Protein AF-A0A9D8Z7J9-F1 (afdb_monomer_lite)

Sequence (73 aa):
MDLVTSERYGSDNANSELIAALVESGVSIELCGQTAAFRDISEADLLPGVTMSLSAMTSHALLQQSGYTLNPF

Structure (mmCIF, N/CA/C/O backbone):
data_AF-A0A9D8Z7J9-F1
#
_entry.id   AF-A0A9D8Z7J9-F1
#
loop_
_atom_site.group_PDB
_atom_site.id
_atom_site.type_symbol
_atom_site.label_atom_id
_atom_site.label_alt_id
_atom_site.label_comp_id
_atom_site.label_asym_id
_atom_site.label_entity_id
_atom_site.label_seq_id
_atom_site.pdbx_PDB_ins_code
_atom_site.Cartn_x
_atom_site.Cartn_y
_atom_site.Cartn_z
_atom_site.occupancy
_atom_site.B_iso_or_equiv
_atom_site.auth_seq_id
_atom_site.auth_comp_id
_atom_site.auth_asym_id
_atom_site.auth_atom_id
_atom_site.pdbx_PDB_model_num
ATOM 1 N N . MET A 1 1 ? 7.120 -4.202 1.144 1.00 70.31 1 MET A N 1
ATOM 2 C CA . MET A 1 1 ? 6.396 -4.969 0.115 1.00 70.31 1 MET A CA 1
ATOM 3 C C . MET A 1 1 ? 6.580 -4.260 -1.206 1.00 70.31 1 MET A C 1
ATOM 5 O O . MET A 1 1 ? 6.441 -3.041 -1.231 1.00 70.31 1 MET A O 1
ATOM 9 N N . ASP A 1 2 ? 6.963 -4.993 -2.244 1.00 89.31 2 ASP A N 1
ATOM 10 C CA . ASP A 1 2 ? 7.044 -4.456 -3.601 1.00 89.31 2 ASP A CA 1
ATOM 11 C C . ASP A 1 2 ? 5.677 -4.606 -4.281 1.00 89.31 2 ASP A C 1
ATOM 13 O O . ASP A 1 2 ? 5.122 -5.703 -4.307 1.00 89.31 2 ASP A O 1
ATOM 17 N N . LEU A 1 3 ? 5.125 -3.495 -4.764 1.00 92.69 3 LEU A N 1
ATOM 18 C CA . LEU A 1 3 ? 3.769 -3.380 -5.311 1.00 92.69 3 LEU A CA 1
ATOM 19 C C . LEU A 1 3 ? 3.749 -3.154 -6.824 1.00 92.69 3 LEU A C 1
ATOM 21 O O . LEU A 1 3 ? 2.667 -3.024 -7.396 1.00 92.69 3 LEU A O 1
ATOM 25 N N . VAL A 1 4 ? 4.920 -3.064 -7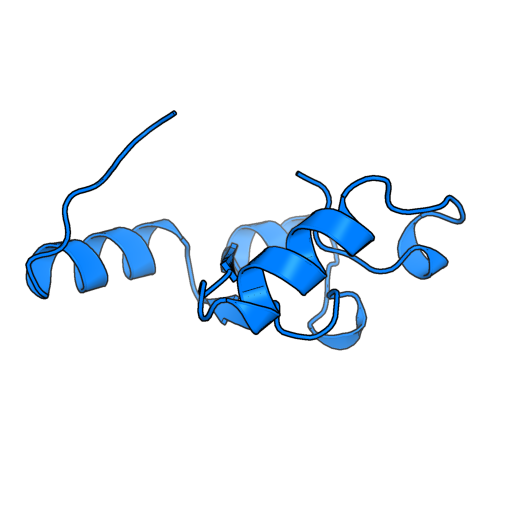.456 1.00 93.62 4 VAL A N 1
ATOM 26 C CA . VAL A 1 4 ? 5.029 -2.743 -8.880 1.00 93.62 4 VAL A CA 1
ATOM 27 C C . VAL A 1 4 ? 5.361 -3.974 -9.719 1.00 93.62 4 VAL A C 1
ATOM 29 O O . VAL A 1 4 ? 5.746 -5.025 -9.202 1.00 93.62 4 VAL A O 1
ATOM 32 N N . THR A 1 5 ? 5.172 -3.865 -11.028 1.00 93.00 5 THR A N 1
ATOM 33 C CA . THR A 1 5 ? 5.489 -4.920 -11.989 1.00 93.00 5 THR A CA 1
ATOM 34 C C . THR A 1 5 ? 6.999 -5.167 -12.074 1.00 93.00 5 THR A C 1
ATOM 36 O O . THR A 1 5 ? 7.821 -4.271 -11.859 1.00 93.00 5 THR A O 1
ATOM 39 N N . SER A 1 6 ? 7.386 -6.390 -12.447 1.00 88.69 6 SER A N 1
ATOM 40 C CA . SER A 1 6 ? 8.796 -6.765 -12.646 1.00 88.69 6 SER A CA 1
ATOM 41 C C . SER A 1 6 ? 9.497 -5.907 -13.714 1.00 88.69 6 SER A C 1
ATOM 43 O O . SER A 1 6 ? 10.713 -5.725 -13.672 1.00 88.69 6 SER A O 1
ATOM 45 N N . GLU A 1 7 ? 8.739 -5.333 -14.655 1.00 85.06 7 GLU A N 1
ATOM 46 C CA . GLU A 1 7 ? 9.240 -4.460 -15.727 1.00 85.06 7 GLU A CA 1
ATOM 47 C C . GLU A 1 7 ? 9.892 -3.182 -15.183 1.00 85.06 7 GLU A C 1
ATOM 49 O O . GLU A 1 7 ? 10.876 -2.698 -15.744 1.00 85.06 7 GLU A O 1
ATOM 54 N N . ARG A 1 8 ? 9.399 -2.663 -14.051 1.00 82.81 8 ARG A N 1
ATOM 55 C CA . ARG A 1 8 ? 9.894 -1.418 -13.455 1.00 82.81 8 ARG A CA 1
ATOM 56 C C . ARG A 1 8 ? 11.289 -1.553 -12.842 1.00 82.81 8 ARG A C 1
ATOM 58 O O . ARG A 1 8 ? 12.049 -0.577 -12.852 1.00 82.81 8 ARG A O 1
ATOM 65 N N . TYR A 1 9 ? 11.607 -2.726 -12.288 1.00 79.00 9 TYR A N 1
ATOM 66 C CA . TYR A 1 9 ? 12.881 -3.009 -11.614 1.00 79.00 9 TYR A CA 1
ATOM 67 C C . TYR A 1 9 ? 13.803 -3.954 -12.396 1.00 79.00 9 TYR A C 1
ATOM 69 O O . TYR A 1 9 ? 14.966 -4.103 -12.026 1.00 79.00 9 TYR A O 1
ATOM 77 N N . GLY A 1 10 ? 13.328 -4.554 -13.494 1.00 79.31 10 GLY A N 1
ATOM 78 C CA . GLY A 1 10 ? 14.109 -5.496 -14.302 1.00 79.31 10 GLY A CA 1
ATOM 79 C C . GLY A 1 10 ? 14.412 -6.814 -13.581 1.00 79.31 10 GLY A C 1
ATOM 80 O O . GLY A 1 10 ? 15.310 -7.548 -13.990 1.00 79.31 10 GLY A O 1
ATOM 81 N N . SER A 1 11 ? 13.686 -7.098 -12.501 1.00 82.50 11 SER A N 1
ATOM 82 C CA . SER A 1 11 ? 13.788 -8.304 -11.684 1.00 82.50 11 SER A CA 1
ATOM 83 C C . SER A 1 11 ? 12.397 -8.745 -11.258 1.00 82.50 11 SER A C 1
ATOM 85 O O . SER A 1 11 ? 11.528 -7.899 -11.045 1.00 82.50 11 SER A O 1
ATOM 87 N N . ASP A 1 12 ? 12.199 -10.048 -11.084 1.00 88.25 12 ASP A N 1
ATOM 88 C CA . ASP A 1 12 ? 10.909 -10.589 -10.666 1.00 88.25 12 ASP A CA 1
ATOM 89 C C . ASP A 1 12 ? 10.455 -10.017 -9.317 1.00 88.25 12 ASP A C 1
ATOM 91 O O . ASP A 1 12 ? 11.211 -9.996 -8.340 1.00 88.25 12 ASP A O 1
ATOM 95 N N . ASN A 1 13 ? 9.194 -9.579 -9.243 1.00 91.69 13 ASN A N 1
ATOM 96 C CA . ASN A 1 13 ? 8.592 -9.188 -7.975 1.00 91.69 13 ASN A CA 1
ATOM 97 C C . ASN A 1 13 ? 8.206 -10.443 -7.175 1.00 91.69 13 ASN A C 1
ATOM 99 O O . ASN A 1 13 ? 7.183 -11.080 -7.438 1.00 91.69 13 ASN A O 1
ATOM 103 N N . ALA A 1 14 ? 8.995 -10.749 -6.143 1.00 92.94 14 ALA A N 1
ATOM 104 C CA . ALA A 1 14 ? 8.799 -11.899 -5.257 1.00 92.94 14 ALA A CA 1
ATOM 105 C C . ALA A 1 14 ? 7.461 -11.904 -4.485 1.00 92.94 14 ALA A C 1
ATOM 107 O O . ALA A 1 14 ? 7.077 -12.933 -3.940 1.00 92.94 14 ALA A O 1
ATOM 108 N N . ASN A 1 15 ? 6.752 -10.772 -4.413 1.00 93.38 15 ASN A N 1
ATOM 109 C CA . ASN A 1 15 ? 5.461 -10.663 -3.726 1.00 93.38 15 ASN A CA 1
ATOM 110 C C . ASN A 1 15 ? 4.263 -10.797 -4.677 1.00 93.38 15 ASN A C 1
ATOM 112 O O . ASN A 1 15 ? 3.133 -10.841 -4.199 1.00 93.38 15 ASN A O 1
ATOM 116 N N . SER A 1 16 ? 4.483 -10.831 -5.996 1.00 94.69 16 SER A N 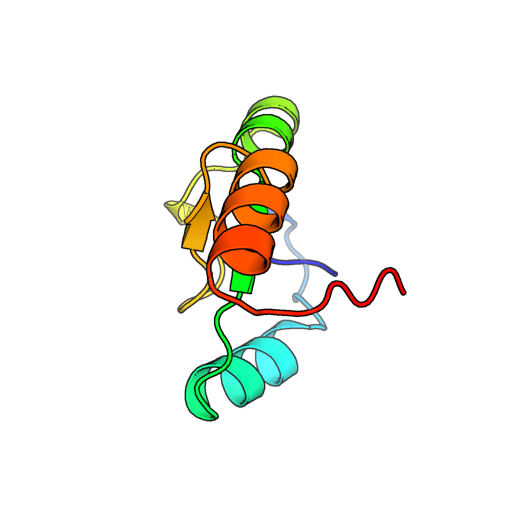1
ATOM 117 C CA . SER A 1 16 ? 3.410 -10.763 -6.999 1.00 94.69 16 SER A CA 1
ATOM 118 C C . SER A 1 16 ? 2.376 -11.885 -6.858 1.00 94.69 16 SER A C 1
ATOM 120 O O . SER A 1 16 ? 1.180 -11.601 -6.840 1.00 94.69 16 SER A O 1
ATOM 122 N N . GLU A 1 17 ? 2.819 -13.131 -6.663 1.00 95.25 17 GLU A N 1
ATOM 123 C CA . GLU A 1 17 ? 1.931 -14.284 -6.451 1.00 95.25 17 GLU A CA 1
ATOM 124 C C . GLU A 1 17 ? 1.095 -14.147 -5.169 1.00 95.25 17 GLU A C 1
ATOM 126 O O . GLU A 1 17 ? -0.110 -14.398 -5.173 1.00 95.25 17 GLU A O 1
ATOM 131 N N . LEU A 1 18 ? 1.713 -13.694 -4.072 1.00 96.50 18 LEU A N 1
ATOM 132 C CA . LEU A 1 18 ? 1.017 -13.472 -2.803 1.00 96.50 18 LEU A CA 1
ATOM 133 C C . LEU A 1 18 ? -0.016 -12.344 -2.922 1.00 96.50 18 LEU A C 1
ATOM 135 O O . LEU A 1 18 ? -1.136 -12.477 -2.436 1.00 96.50 18 LEU A O 1
ATOM 139 N N . ILE A 1 19 ? 0.354 -11.238 -3.570 1.00 96.81 19 ILE A N 1
ATOM 140 C CA . 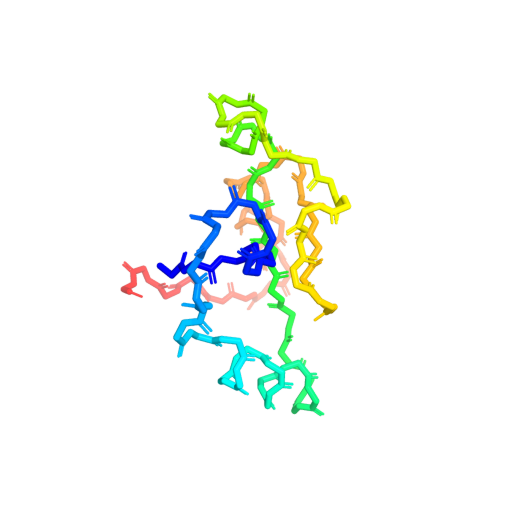ILE A 1 19 ? -0.531 -10.093 -3.804 1.00 96.81 19 ILE A CA 1
ATOM 141 C C . ILE A 1 19 ? -1.737 -10.518 -4.642 1.00 96.81 19 ILE A C 1
ATOM 143 O O . ILE A 1 19 ? -2.865 -10.209 -4.261 1.00 96.81 19 ILE A O 1
ATOM 147 N N . ALA A 1 20 ? -1.522 -11.277 -5.719 1.00 96.94 20 ALA A N 1
ATOM 148 C CA . ALA A 1 20 ? -2.604 -11.802 -6.545 1.00 96.94 20 ALA A CA 1
ATOM 149 C C . ALA A 1 20 ? -3.568 -12.676 -5.725 1.00 96.94 20 ALA A C 1
ATOM 151 O O . ALA A 1 20 ? -4.773 -12.439 -5.750 1.00 96.94 20 ALA A O 1
ATOM 152 N N . ALA A 1 21 ? -3.048 -13.608 -4.918 1.00 98.12 21 ALA A N 1
ATOM 153 C CA . ALA A 1 21 ? -3.871 -14.469 -4.067 1.00 98.12 21 ALA A CA 1
ATOM 154 C C . ALA A 1 21 ? -4.692 -13.684 -3.021 1.00 98.12 21 ALA A C 1
ATOM 156 O O . ALA A 1 21 ? -5.843 -14.027 -2.736 1.00 98.12 21 ALA A O 1
ATOM 157 N N . LEU A 1 22 ? -4.124 -12.616 -2.449 1.00 97.94 22 LEU A N 1
ATOM 158 C CA . LEU A 1 22 ? -4.827 -11.736 -1.509 1.00 97.94 22 LEU A CA 1
ATOM 159 C C . LEU A 1 22 ? -5.950 -10.957 -2.203 1.00 97.94 22 LEU A C 1
ATOM 161 O O . LEU A 1 22 ? -7.068 -10.914 -1.688 1.00 97.94 22 LEU A O 1
ATOM 165 N N . VAL A 1 23 ? -5.677 -10.390 -3.380 1.00 97.81 23 VAL A N 1
ATOM 166 C CA . VAL A 1 23 ? -6.675 -9.674 -4.187 1.00 97.81 23 VAL A CA 1
ATOM 167 C C . VAL A 1 23 ? -7.810 -10.610 -4.607 1.00 97.81 23 VAL A C 1
ATOM 169 O O . VAL A 1 23 ? -8.978 -10.259 -4.444 1.00 97.81 23 VAL A O 1
ATOM 172 N N . GLU A 1 24 ? -7.496 -11.822 -5.073 1.00 97.81 24 GLU A N 1
ATOM 173 C CA . GLU A 1 24 ? -8.494 -12.853 -5.402 1.00 97.81 24 GLU A CA 1
ATOM 174 C C . GLU A 1 24 ? -9.348 -13.247 -4.188 1.00 97.81 24 GLU A C 1
ATOM 176 O O . GLU A 1 24 ? -10.531 -13.555 -4.329 1.00 97.81 24 GLU A O 1
ATOM 181 N N . SER A 1 25 ? -8.778 -13.169 -2.983 1.00 98.31 25 SER A N 1
ATOM 182 C CA . SER A 1 25 ? -9.486 -13.402 -1.717 1.00 98.31 25 SER A CA 1
ATOM 183 C C . SER A 1 25 ? -10.290 -12.187 -1.223 1.00 98.31 25 SER A C 1
ATOM 185 O O . SER A 1 25 ? -10.886 -12.245 -0.147 1.00 98.31 25 SER A O 1
ATOM 187 N N . GLY A 1 26 ? -10.323 -11.088 -1.984 1.00 97.31 26 GLY A N 1
ATOM 188 C CA . GLY A 1 26 ? -11.084 -9.877 -1.671 1.00 97.31 26 GLY A CA 1
ATOM 189 C C . GLY A 1 26 ? -10.342 -8.845 -0.818 1.00 97.31 26 GLY A C 1
ATOM 190 O O . GLY A 1 26 ? -10.974 -7.927 -0.297 1.00 97.31 26 GLY A O 1
ATOM 191 N N . VAL A 1 27 ? -9.022 -8.969 -0.655 1.00 97.50 27 VAL A N 1
ATOM 192 C CA . VAL A 1 27 ? -8.213 -7.971 0.058 1.00 97.50 27 VAL A CA 1
ATOM 193 C C . VAL A 1 27 ? -7.954 -6.767 -0.845 1.00 97.50 27 VAL A C 1
ATOM 195 O O . VAL A 1 27 ? -7.408 -6.899 -1.938 1.00 97.50 27 VAL A O 1
ATOM 198 N N . SER A 1 28 ? -8.295 -5.574 -0.362 1.00 96.50 28 SER A N 1
ATOM 199 C CA . SER A 1 28 ? -7.928 -4.312 -1.008 1.00 96.50 28 SER A CA 1
ATOM 200 C C . SER A 1 28 ? -6.511 -3.896 -0.619 1.00 96.50 28 SER A C 1
ATOM 202 O O . SER A 1 28 ? -6.185 -3.820 0.566 1.00 96.50 28 SER A O 1
ATOM 204 N N . ILE A 1 29 ? -5.674 -3.606 -1.616 1.00 96.94 29 ILE A N 1
ATOM 205 C CA . ILE A 1 29 ? -4.299 -3.139 -1.425 1.00 96.94 29 ILE A CA 1
ATOM 206 C C . ILE A 1 29 ? -4.156 -1.772 -2.093 1.00 96.94 29 ILE A C 1
ATOM 208 O O . ILE A 1 29 ? -4.316 -1.649 -3.306 1.00 96.94 29 ILE A O 1
ATOM 212 N N . GLU A 1 30 ? -3.831 -0.755 -1.295 1.00 95.88 30 GLU A N 1
ATOM 213 C CA . GLU A 1 30 ? -3.705 0.635 -1.741 1.00 95.88 30 GLU A CA 1
ATOM 214 C C . GLU A 1 30 ? -2.285 1.166 -1.498 1.00 95.88 30 GLU A C 1
ATOM 216 O O . GLU A 1 30 ? -1.753 1.082 -0.387 1.00 95.88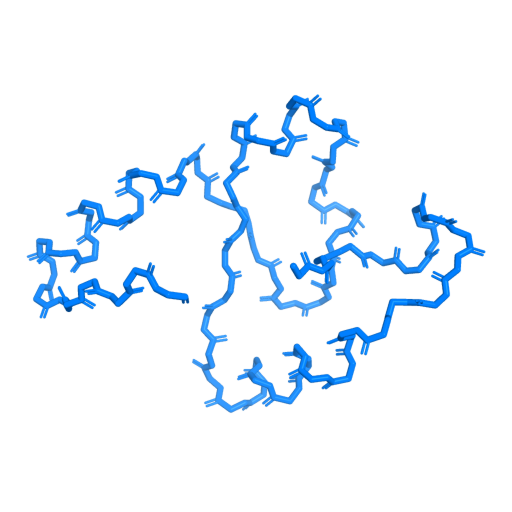 30 GLU A O 1
ATOM 221 N N . LEU A 1 31 ? -1.678 1.780 -2.514 1.00 96.56 31 LEU A N 1
ATOM 222 C CA . LEU A 1 31 ? -0.434 2.535 -2.384 1.00 96.56 31 LEU A CA 1
ATOM 223 C C . LEU A 1 31 ? -0.722 4.009 -2.057 1.00 96.56 31 LEU A C 1
ATOM 225 O O . LEU A 1 31 ? -1.629 4.629 -2.609 1.00 96.56 31 LEU A O 1
ATOM 229 N N . CYS A 1 32 ? 0.092 4.600 -1.181 1.00 97.31 32 CYS A N 1
ATOM 230 C CA . CYS A 1 32 ? 0.083 6.038 -0.914 1.00 97.31 32 CYS A CA 1
ATOM 231 C C . CYS A 1 32 ? 0.551 6.825 -2.148 1.00 97.31 32 CYS A C 1
ATOM 233 O O . CYS A 1 32 ? 1.733 6.770 -2.495 1.00 97.31 32 CYS A O 1
ATOM 235 N N . GLY A 1 33 ? -0.330 7.616 -2.759 1.00 96.75 33 GLY A N 1
ATOM 236 C CA . GLY A 1 33 ? -0.024 8.379 -3.970 1.00 96.75 33 GLY A CA 1
ATOM 237 C C . GLY A 1 33 ? 1.055 9.442 -3.784 1.00 96.75 33 GLY A C 1
ATOM 238 O O . GLY A 1 33 ? 1.885 9.640 -4.663 1.00 96.75 33 GLY A O 1
ATOM 239 N N . GLN A 1 34 ? 1.144 10.064 -2.606 1.00 97.00 34 GLN A N 1
ATOM 240 C CA . GLN A 1 34 ? 2.244 10.986 -2.291 1.00 97.00 34 GLN A CA 1
ATOM 241 C C . GLN A 1 34 ? 3.606 10.275 -2.261 1.00 97.00 34 GLN A C 1
ATOM 243 O O . GLN A 1 34 ? 4.604 10.810 -2.744 1.00 97.00 34 GLN A O 1
ATOM 248 N N . THR A 1 35 ? 3.654 9.055 -1.717 1.00 96.50 35 THR A N 1
ATOM 249 C CA . THR A 1 35 ? 4.869 8.230 -1.731 1.00 96.50 35 THR A CA 1
ATOM 250 C C . THR A 1 35 ? 5.178 7.733 -3.141 1.00 96.50 35 THR A C 1
ATOM 252 O O . THR A 1 35 ? 6.345 7.709 -3.519 1.00 96.50 35 THR A O 1
ATOM 255 N N . ALA A 1 36 ? 4.153 7.369 -3.916 1.00 96.19 36 ALA A N 1
ATOM 256 C CA . ALA A 1 36 ? 4.294 6.963 -5.310 1.00 96.19 36 ALA A CA 1
ATOM 257 C C . ALA A 1 36 ? 4.885 8.095 -6.162 1.00 96.19 36 ALA A C 1
ATOM 259 O O . ALA A 1 36 ? 5.890 7.886 -6.832 1.00 96.19 36 ALA A O 1
ATOM 260 N N . ALA A 1 37 ? 4.349 9.314 -6.038 1.00 96.38 37 ALA A N 1
ATOM 261 C CA . ALA A 1 37 ? 4.850 10.499 -6.727 1.00 96.38 37 ALA A CA 1
ATOM 262 C C . ALA A 1 37 ? 6.315 10.799 -6.378 1.00 96.38 37 ALA A C 1
ATOM 264 O O . ALA A 1 37 ? 7.115 11.062 -7.265 1.00 96.38 37 ALA A O 1
ATOM 265 N N . PHE A 1 38 ? 6.697 10.700 -5.099 1.00 96.81 38 PHE A N 1
ATOM 266 C CA . PHE A 1 38 ? 8.095 10.872 -4.685 1.00 96.81 38 PHE A CA 1
ATOM 267 C C . PHE A 1 38 ? 9.038 9.800 -5.261 1.00 96.81 38 PHE A C 1
ATOM 269 O O . PHE A 1 38 ? 10.242 10.024 -5.355 1.00 96.81 38 PHE A O 1
ATOM 276 N N . ARG A 1 39 ? 8.509 8.623 -5.610 1.00 94.81 39 ARG A N 1
ATOM 277 C CA . ARG A 1 39 ? 9.271 7.487 -6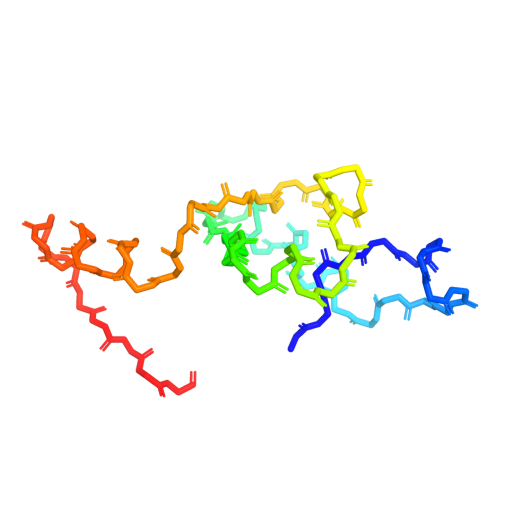.148 1.00 94.81 39 ARG A CA 1
ATOM 278 C C . ARG A 1 39 ? 9.131 7.315 -7.660 1.00 94.81 39 ARG A C 1
ATOM 280 O O . ARG A 1 39 ? 9.596 6.297 -8.173 1.00 94.81 39 ARG A O 1
ATOM 287 N N . ASP A 1 40 ? 8.502 8.268 -8.346 1.00 95.44 40 ASP A N 1
ATOM 288 C CA . ASP A 1 40 ? 8.188 8.185 -9.775 1.00 95.44 40 ASP A CA 1
ATOM 289 C C . ASP A 1 40 ? 7.475 6.865 -10.133 1.00 95.44 40 ASP A C 1
ATOM 291 O O . ASP A 1 40 ? 7.875 6.146 -11.051 1.00 95.44 40 ASP A O 1
ATOM 295 N N . ILE A 1 41 ? 6.456 6.512 -9.341 1.00 95.44 41 ILE A N 1
ATOM 296 C CA . ILE A 1 41 ? 5.579 5.355 -9.561 1.00 95.44 41 ILE A CA 1
ATOM 297 C C . ILE A 1 41 ? 4.229 5.867 -10.061 1.00 95.44 41 ILE A C 1
ATOM 299 O O . ILE A 1 41 ? 3.568 6.662 -9.389 1.00 95.44 41 ILE A O 1
ATOM 303 N N . SER A 1 42 ? 3.815 5.382 -11.225 1.00 95.06 42 SER A N 1
ATOM 304 C CA . SER A 1 42 ? 2.504 5.621 -11.820 1.00 95.06 42 SER A CA 1
ATOM 305 C C . SER A 1 42 ? 1.559 4.441 -11.580 1.00 95.06 42 SER A C 1
ATOM 307 O O . SER A 1 42 ? 1.977 3.362 -11.166 1.00 95.06 42 SER A O 1
ATOM 309 N N . GLU A 1 43 ? 0.268 4.620 -11.865 1.00 93.62 43 GLU A N 1
ATOM 310 C CA . GLU A 1 43 ? -0.703 3.517 -11.797 1.00 93.62 43 GLU A CA 1
ATOM 311 C C . GLU A 1 43 ? -0.373 2.373 -12.767 1.00 93.62 43 GLU A C 1
ATOM 313 O O . GLU A 1 43 ? -0.639 1.218 -12.454 1.00 93.62 43 GLU A O 1
ATOM 318 N N . ALA A 1 44 ? 0.247 2.673 -13.915 1.00 94.56 44 ALA A N 1
ATOM 319 C CA . ALA A 1 44 ? 0.635 1.663 -14.901 1.00 94.56 44 ALA A CA 1
ATOM 320 C C . ALA A 1 44 ? 1.771 0.752 -14.411 1.00 94.56 44 ALA A C 1
ATOM 322 O O . ALA A 1 44 ? 1.940 -0.349 -14.927 1.00 94.56 44 ALA A O 1
ATOM 323 N N . ASP A 1 45 ? 2.534 1.202 -13.413 1.00 95.31 45 ASP A N 1
ATOM 324 C CA . ASP A 1 45 ? 3.596 0.408 -12.805 1.00 95.31 45 ASP A CA 1
ATOM 325 C C . ASP A 1 45 ? 3.051 -0.584 -11.771 1.00 95.31 45 ASP A C 1
ATOM 327 O O . ASP A 1 45 ? 3.796 -1.451 -11.329 1.00 95.31 45 ASP A O 1
ATOM 331 N N . LEU A 1 46 ? 1.793 -0.466 -11.332 1.00 95.81 46 LEU A N 1
ATOM 332 C CA . LEU A 1 46 ? 1.249 -1.282 -10.245 1.00 95.81 46 LEU A CA 1
ATOM 333 C C . LEU A 1 46 ? 0.891 -2.699 -10.699 1.00 95.81 46 LEU A C 1
ATOM 335 O O . LEU A 1 46 ? 0.450 -2.937 -11.823 1.00 95.81 46 LEU A O 1
ATOM 339 N N . LEU A 1 47 ? 1.036 -3.654 -9.778 1.00 96.69 47 LEU A N 1
ATOM 340 C CA . LEU A 1 47 ? 0.507 -4.999 -9.972 1.00 96.69 47 LEU A CA 1
ATOM 341 C C . LEU A 1 47 ? -1.024 -4.970 -10.152 1.00 96.69 47 LEU A C 1
ATOM 343 O O . LEU A 1 47 ? -1.704 -4.154 -9.521 1.00 96.69 47 LEU A O 1
ATOM 347 N N . PRO A 1 48 ? -1.595 -5.892 -10.951 1.00 95.38 48 PRO A N 1
ATOM 348 C CA . PRO A 1 48 ? -3.040 -5.994 -11.117 1.00 95.38 48 PRO A CA 1
ATOM 349 C C . PRO A 1 48 ? -3.778 -6.092 -9.775 1.00 95.38 48 PRO A C 1
ATOM 351 O O . PRO A 1 48 ? -3.413 -6.885 -8.908 1.00 95.38 48 PRO A O 1
ATOM 354 N N . GLY A 1 49 ? -4.829 -5.286 -9.612 1.00 95.50 49 GLY A N 1
ATOM 355 C CA . GLY A 1 49 ? -5.644 -5.247 -8.393 1.00 95.50 49 GLY A CA 1
ATOM 356 C C . GLY A 1 49 ? -5.101 -4.362 -7.267 1.00 95.50 49 GLY A C 1
ATOM 357 O O . GLY A 1 49 ? -5.829 -4.110 -6.308 1.00 95.50 49 GLY A O 1
ATOM 358 N N . VAL A 1 50 ? -3.877 -3.839 -7.389 1.00 97.12 50 VAL A N 1
ATOM 359 C CA . VAL A 1 50 ? -3.356 -2.797 -6.498 1.00 97.12 50 VAL A CA 1
ATOM 360 C C . VAL A 1 50 ? -3.815 -1.435 -7.009 1.00 97.12 50 VAL A C 1
ATOM 362 O O . VAL A 1 50 ? -3.688 -1.131 -8.193 1.00 97.12 50 VAL A O 1
ATOM 365 N N . THR A 1 51 ? -4.342 -0.599 -6.120 1.00 96.56 51 THR A N 1
ATOM 366 C CA . THR A 1 51 ? -4.804 0.753 -6.461 1.00 96.56 51 THR A CA 1
ATOM 367 C C . THR A 1 51 ? -3.963 1.817 -5.767 1.00 96.56 51 THR A C 1
ATOM 369 O O . THR A 1 51 ? -3.144 1.526 -4.893 1.00 96.56 51 THR A O 1
ATOM 372 N N . MET A 1 52 ? -4.141 3.077 -6.163 1.00 96.75 52 MET A N 1
ATOM 373 C CA . MET A 1 52 ? -3.482 4.214 -5.531 1.00 96.75 52 MET A CA 1
ATOM 374 C C . MET A 1 52 ? -4.511 5.094 -4.821 1.00 96.75 52 MET A C 1
ATOM 376 O O . MET A 1 52 ? -5.527 5.476 -5.396 1.00 96.75 52 MET A O 1
ATOM 380 N N . SER A 1 53 ? -4.231 5.436 -3.567 1.00 96.00 53 SER A N 1
ATOM 381 C CA . SER A 1 53 ? -4.977 6.441 -2.807 1.00 96.00 53 SER A CA 1
ATOM 382 C C . SER A 1 53 ? -4.262 7.787 -2.866 1.00 96.00 53 SER A C 1
ATOM 384 O O . SER A 1 53 ? -3.067 7.850 -3.149 1.00 96.00 53 SER A O 1
ATOM 386 N N . LEU A 1 54 ? -4.946 8.883 -2.521 1.00 92.50 54 LEU A N 1
ATOM 387 C CA . LEU A 1 54 ? -4.278 10.184 -2.392 1.00 92.50 54 LEU A CA 1
ATOM 388 C C . LEU A 1 54 ? -3.150 10.132 -1.345 1.00 92.50 54 LEU A C 1
ATOM 390 O O . LEU A 1 54 ? -2.051 10.635 -1.572 1.00 92.50 54 LEU A O 1
ATOM 394 N N . SER A 1 55 ? -3.425 9.518 -0.194 1.00 95.50 55 SER A N 1
ATOM 395 C CA . SER A 1 55 ? -2.483 9.367 0.911 1.00 95.50 55 SER A CA 1
ATOM 396 C C . SER A 1 55 ? -2.900 8.201 1.795 1.00 95.50 55 SER A C 1
ATOM 398 O O . SER A 1 55 ? -4.057 8.139 2.214 1.00 95.50 55 SER A O 1
ATOM 400 N N . ALA A 1 56 ? -1.943 7.352 2.184 1.00 94.88 56 ALA A N 1
ATOM 401 C CA . ALA A 1 56 ? -2.205 6.281 3.148 1.00 94.88 56 ALA A CA 1
ATOM 402 C C . ALA A 1 56 ? -2.742 6.822 4.485 1.00 94.88 56 ALA A C 1
ATOM 404 O O . ALA A 1 56 ? -3.589 6.193 5.112 1.00 94.88 56 ALA A O 1
ATOM 405 N N . MET A 1 57 ? -2.310 8.018 4.905 1.00 95.69 57 MET A N 1
ATOM 406 C CA . MET A 1 57 ? -2.794 8.638 6.145 1.00 95.69 57 MET A CA 1
ATOM 407 C C . MET A 1 57 ? -4.278 9.007 6.055 1.00 95.69 57 MET A C 1
ATOM 409 O O . MET A 1 57 ? -5.030 8.794 7.006 1.00 95.69 57 MET A O 1
ATOM 413 N N . THR A 1 58 ? -4.714 9.533 4.908 1.00 95.56 58 THR A N 1
ATOM 414 C CA . THR A 1 58 ? -6.126 9.851 4.670 1.00 95.56 58 THR A CA 1
ATOM 415 C C . THR A 1 58 ? -6.961 8.577 4.588 1.00 95.56 58 THR A C 1
ATOM 417 O O . THR A 1 58 ? -8.006 8.520 5.235 1.00 95.56 58 THR A O 1
ATOM 420 N N . SER A 1 59 ? -6.488 7.538 3.886 1.00 95.56 59 SER A N 1
ATOM 421 C CA . SER A 1 59 ? -7.168 6.235 3.852 1.00 95.56 59 SER A CA 1
ATOM 422 C C . SER A 1 59 ? -7.316 5.645 5.258 1.00 95.56 59 SER A C 1
ATOM 424 O O . SER A 1 59 ? -8.418 5.256 5.635 1.00 95.56 59 SER A O 1
ATOM 426 N N . HIS A 1 60 ? -6.267 5.674 6.093 1.00 95.56 60 HIS A N 1
ATOM 427 C CA . HIS A 1 60 ? -6.358 5.238 7.492 1.00 95.56 60 HIS A CA 1
ATOM 428 C C . HIS A 1 60 ? -7.436 6.002 8.271 1.00 95.56 60 HIS A C 1
ATOM 430 O O . HIS A 1 60 ? -8.268 5.377 8.925 1.00 95.56 60 HIS A O 1
ATOM 436 N N . ALA A 1 61 ? -7.465 7.334 8.176 1.00 95.88 61 ALA A N 1
ATOM 437 C CA . ALA A 1 61 ? -8.449 8.145 8.890 1.00 95.88 61 ALA A CA 1
ATOM 438 C C . ALA A 1 61 ? -9.893 7.867 8.431 1.00 95.88 61 ALA A C 1
ATOM 440 O O . ALA A 1 61 ? -10.811 7.864 9.253 1.00 95.88 61 ALA A O 1
ATOM 441 N N . LEU A 1 62 ? -10.113 7.636 7.132 1.00 96.69 62 LEU A N 1
ATOM 442 C CA . LEU A 1 62 ? -11.434 7.325 6.576 1.00 96.69 62 LEU A CA 1
ATOM 443 C C . LEU A 1 62 ? -11.902 5.913 6.955 1.00 96.69 62 LEU A C 1
ATOM 445 O O . LEU A 1 62 ? -13.057 5.728 7.343 1.00 96.69 62 LEU A O 1
ATOM 449 N N . LEU A 1 63 ? -11.005 4.926 6.904 1.00 96.69 63 LEU A N 1
ATOM 450 C CA . LEU A 1 63 ? -11.301 3.556 7.323 1.00 96.69 63 LEU A CA 1
ATOM 451 C C . LEU A 1 63 ? -11.600 3.496 8.824 1.00 96.69 63 LEU A C 1
ATOM 453 O O . LEU A 1 63 ? -12.585 2.882 9.228 1.00 96.69 63 LEU A O 1
ATOM 457 N N . GLN A 1 64 ? -10.830 4.210 9.648 1.00 97.31 64 GLN A N 1
ATOM 458 C CA . GLN A 1 64 ? -11.110 4.324 11.081 1.00 97.31 64 GLN A CA 1
ATOM 459 C C . GLN A 1 64 ? -12.489 4.934 11.357 1.00 97.31 64 GLN A C 1
ATOM 461 O O . GLN A 1 64 ? -13.248 4.394 12.160 1.00 97.31 64 GLN A O 1
ATOM 466 N N . GLN A 1 65 ? -12.860 6.012 10.657 1.00 97.88 65 GLN A N 1
ATOM 467 C CA . GLN A 1 65 ? -14.207 6.596 10.751 1.00 97.88 65 GLN A CA 1
ATOM 468 C C . GLN A 1 65 ? -15.310 5.620 10.317 1.00 97.88 65 GLN A C 1
ATOM 470 O O . GLN A 1 65 ? -16.425 5.685 10.829 1.00 97.88 65 GLN A O 1
ATOM 475 N N . SER A 1 66 ? -14.988 4.691 9.418 1.00 97.75 66 SER A N 1
ATOM 476 C CA . SER A 1 66 ? -15.896 3.644 8.938 1.00 97.75 66 SER A CA 1
ATOM 477 C C . SER A 1 66 ? -15.972 2.427 9.874 1.00 97.75 66 SER A C 1
ATOM 479 O O . SER A 1 66 ? -16.604 1.432 9.531 1.00 97.75 66 SER A O 1
ATOM 481 N N . GLY A 1 67 ? -15.343 2.489 11.053 1.00 98.06 67 GLY A N 1
ATOM 4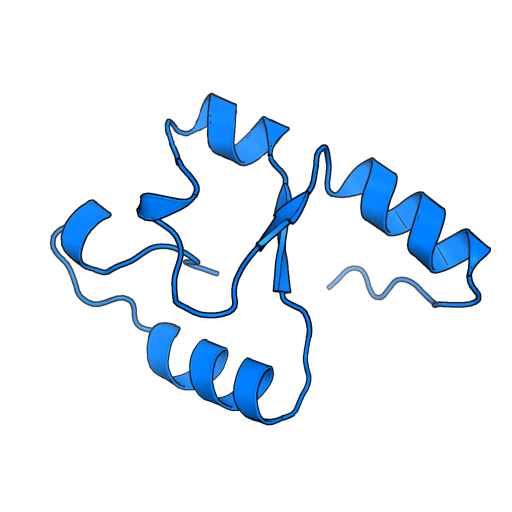82 C CA . GLY A 1 67 ? -15.383 1.434 12.069 1.00 98.06 67 GLY A CA 1
ATOM 483 C C . GLY A 1 67 ? -14.271 0.389 11.962 1.00 98.06 67 GLY A C 1
ATOM 484 O O . GLY A 1 67 ? -14.281 -0.577 12.723 1.00 98.06 67 GLY A O 1
ATOM 485 N N . TYR A 1 68 ? -13.301 0.571 11.060 1.00 97.62 68 TYR A N 1
ATOM 486 C CA . TYR A 1 68 ? -12.139 -0.313 10.971 1.00 97.62 68 TYR A CA 1
ATOM 487 C C . TYR A 1 68 ? -11.105 0.011 12.053 1.00 97.62 68 TYR A C 1
ATOM 489 O O . TYR A 1 68 ? -10.916 1.157 12.461 1.00 97.62 68 TYR A O 1
ATOM 497 N N . THR A 1 69 ? -10.375 -1.012 12.489 1.00 96.88 69 THR A N 1
ATOM 498 C CA . THR A 1 69 ? -9.246 -0.866 13.412 1.00 96.88 69 THR A CA 1
ATOM 499 C C . THR A 1 69 ? -7.926 -0.887 12.654 1.00 96.88 69 THR A C 1
ATOM 501 O O . THR A 1 69 ? -7.730 -1.723 11.774 1.00 96.88 69 THR A O 1
ATOM 504 N N . LEU A 1 70 ? -6.996 -0.009 13.031 1.00 94.75 70 LEU A N 1
ATOM 505 C CA . LEU A 1 70 ? -5.653 0.018 12.453 1.00 94.75 70 LEU A CA 1
ATOM 506 C C . LEU A 1 70 ? -4.760 -1.049 13.103 1.00 94.75 70 LEU A C 1
ATOM 508 O O . LEU A 1 70 ? -4.618 -1.067 14.325 1.00 94.75 70 LEU A O 1
ATOM 512 N N . ASN A 1 71 ? -4.117 -1.876 12.277 1.00 94.94 71 ASN A N 1
ATOM 513 C CA . ASN A 1 71 ? -3.045 -2.782 12.683 1.00 94.94 71 ASN A CA 1
ATOM 514 C C . ASN A 1 71 ? -1.687 -2.244 12.166 1.00 94.94 71 ASN A C 1
ATOM 516 O O . ASN A 1 71 ? -1.491 -2.242 10.953 1.00 94.94 71 ASN A O 1
ATOM 520 N N . PRO A 1 72 ? -0.777 -1.738 13.023 1.00 89.00 72 PRO A N 1
ATOM 521 C CA . PRO A 1 72 ? 0.390 -0.955 12.597 1.00 89.00 72 PRO A CA 1
ATOM 522 C C . PRO A 1 72 ? 1.692 -1.770 12.408 1.00 89.00 72 PRO A C 1
ATOM 524 O O . PRO A 1 72 ? 2.770 -1.235 12.675 1.00 89.00 72 PRO A O 1
ATOM 527 N N . PHE A 1 73 ? 1.612 -3.042 12.001 1.00 72.06 73 PHE A N 1
ATOM 528 C CA . PHE A 1 73 ? 2.762 -3.962 11.922 1.00 72.06 73 PHE A CA 1
ATOM 529 C C . PHE A 1 73 ? 3.058 -4.443 10.502 1.00 72.06 73 PHE A C 1
ATOM 531 O O . PHE A 1 73 ? 2.089 -4.699 9.753 1.00 72.06 73 PHE A O 1
#

pLDDT: mean 93.91, std 5.62, range [70.31, 98.31]

Foldseek 3Di:
DDFFCCVVVVHHDPCLVVVVVCVVVVDQAEDAVVVCVVVVHDPNRGRPRYYYDPGPVVVVVVVVVVVDDDDPD

Secondary structure (DSSP, 8-state):
---B-HHHHTS--TTHHHHHHHHHTT--EEEEHHHHHHTT--GGGBPTTEEEES-HHHHHHHHHHTTPPP---

Radius of gyration: 13.02 Å; chains: 1; bounding box: 30×26×29 Å